Protein AF-A0A6V7KRM8-F1 (afdb_monomer_lite)

Structure (mmCIF, N/CA/C/O backbone):
data_AF-A0A6V7KRM8-F1
#
_entry.id   AF-A0A6V7KRM8-F1
#
loop_
_atom_site.group_PDB
_atom_site.id
_atom_site.type_symbol
_atom_site.label_atom_id
_atom_site.label_alt_id
_atom_site.label_comp_id
_atom_site.label_asym_id
_atom_site.label_entity_id
_atom_site.label_seq_id
_atom_site.pdbx_PDB_ins_code
_atom_site.Cartn_x
_atom_site.Cartn_y
_atom_site.Cartn_z
_atom_site.occupancy
_atom_site.B_iso_or_equiv
_atom_site.auth_seq_id
_atom_site.auth_comp_id
_atom_site.auth_asym_id
_atom_site.auth_atom_id
_atom_site.pdbx_PDB_model_num
ATOM 1 N N . PHE A 1 1 ? -0.057 -7.445 12.723 1.00 90.62 1 PHE A N 1
ATOM 2 C CA . PHE A 1 1 ? -1.457 -7.815 12.459 1.00 90.62 1 PHE A CA 1
ATOM 3 C C . PHE A 1 1 ? -2.221 -8.097 13.751 1.00 90.62 1 PHE A C 1
ATOM 5 O O . PHE A 1 1 ? -2.936 -7.210 14.176 1.00 90.62 1 PHE A O 1
ATOM 12 N N . GLU A 1 2 ? -1.990 -9.219 14.449 1.00 91.69 2 GLU A N 1
ATOM 13 C CA . GLU A 1 2 ? -2.798 -9.631 15.627 1.00 91.69 2 GLU A CA 1
ATOM 14 C C . GLU A 1 2 ? -2.937 -8.569 16.732 1.00 91.69 2 GLU A C 1
ATOM 16 O O . GLU A 1 2 ? -3.996 -8.413 17.325 1.00 91.69 2 GLU A O 1
ATOM 21 N N . ARG A 1 3 ? -1.893 -7.763 16.967 1.00 92.50 3 ARG A N 1
ATOM 22 C CA . ARG A 1 3 ? -1.922 -6.663 17.952 1.00 92.50 3 ARG A CA 1
ATOM 23 C C . ARG A 1 3 ? -2.936 -5.551 17.637 1.00 92.50 3 ARG A C 1
ATOM 25 O O . ARG A 1 3 ? -3.140 -4.684 18.476 1.00 92.50 3 ARG A O 1
ATOM 32 N N . ARG A 1 4 ? -3.524 -5.542 16.437 1.00 94.31 4 ARG A N 1
ATOM 33 C CA . ARG A 1 4 ? -4.578 -4.604 16.024 1.00 94.31 4 ARG A CA 1
ATOM 34 C C . ARG A 1 4 ? -5.987 -5.107 16.331 1.00 94.31 4 ARG A C 1
ATOM 36 O O . ARG A 1 4 ? -6.929 -4.394 16.035 1.00 94.31 4 ARG A O 1
ATOM 43 N N . ASN A 1 5 ? -6.118 -6.280 16.957 1.00 93.12 5 ASN A N 1
ATOM 44 C CA . ASN A 1 5 ? -7.395 -6.908 17.304 1.00 93.12 5 ASN A CA 1
ATOM 45 C C . ASN A 1 5 ? -8.326 -7.025 16.082 1.00 93.12 5 ASN A C 1
ATOM 47 O O . ASN A 1 5 ? -9.319 -6.300 16.013 1.00 93.12 5 ASN A O 1
ATOM 51 N N . PRO A 1 6 ? -7.994 -7.899 15.109 1.00 95.94 6 PRO A N 1
ATOM 52 C CA . PRO A 1 6 ? -8.854 -8.134 13.954 1.00 95.94 6 PRO A CA 1
ATOM 53 C C . PRO A 1 6 ? -10.294 -8.456 14.376 1.00 95.94 6 PRO A C 1
ATOM 55 O O . PRO A 1 6 ? -10.518 -9.051 15.434 1.00 95.94 6 PRO A O 1
ATOM 58 N N . ASP A 1 7 ? -11.258 -8.062 13.551 1.00 95.50 7 ASP A N 1
ATOM 59 C CA . ASP A 1 7 ? -12.678 -8.297 13.804 1.00 95.50 7 ASP A CA 1
ATOM 60 C C . ASP A 1 7 ? -13.056 -9.791 13.718 1.00 95.50 7 ASP A C 1
ATOM 62 O O . ASP A 1 7 ? -12.222 -10.670 13.489 1.00 95.50 7 ASP A O 1
ATOM 66 N N . ALA A 1 8 ? -14.347 -10.098 13.877 1.00 94.88 8 ALA A N 1
ATOM 67 C CA . ALA A 1 8 ? -14.853 -11.471 13.796 1.00 94.88 8 ALA A CA 1
ATOM 68 C C . ALA A 1 8 ? -14.591 -12.153 12.436 1.00 94.88 8 ALA A C 1
ATOM 70 O O . ALA A 1 8 ? -14.596 -13.381 12.365 1.00 94.88 8 ALA A O 1
ATOM 71 N N . ASN A 1 9 ? -14.344 -11.376 11.376 1.00 94.62 9 ASN A N 1
ATOM 72 C CA . ASN A 1 9 ? -14.008 -11.866 10.040 1.00 94.62 9 ASN A CA 1
ATOM 73 C C . ASN A 1 9 ? -12.487 -11.958 9.813 1.00 94.62 9 ASN A C 1
ATOM 75 O O . ASN A 1 9 ? -12.050 -12.327 8.724 1.00 94.62 9 ASN A O 1
ATOM 79 N N . GLY A 1 10 ? -11.672 -11.636 10.823 1.00 96.62 10 GLY A N 1
ATOM 80 C CA . GLY A 1 10 ? -10.214 -11.652 10.735 1.00 96.62 10 GLY A CA 1
ATOM 81 C C . GLY A 1 10 ? -9.624 -10.443 10.009 1.00 96.62 10 GLY A C 1
ATOM 82 O O . GLY A 1 10 ? -8.481 -10.516 9.546 1.00 96.62 10 GLY A O 1
ATOM 83 N N . ASN A 1 11 ? -10.369 -9.340 9.913 1.00 98.00 11 ASN A N 1
ATOM 84 C CA . ASN A 1 11 ? -9.942 -8.126 9.227 1.00 98.00 11 ASN A CA 1
ATOM 85 C C . ASN A 1 11 ? -9.480 -7.051 10.212 1.00 98.00 11 ASN A C 1
ATOM 87 O O . ASN A 1 11 ? -10.109 -6.823 11.244 1.00 98.00 11 ASN A O 1
ATOM 91 N N . ILE A 1 12 ? -8.406 -6.341 9.869 1.00 98.19 12 ILE A N 1
ATOM 92 C CA . ILE A 1 12 ? -8.072 -5.055 10.502 1.00 98.19 12 ILE A CA 1
ATOM 93 C C . ILE A 1 12 ? -8.676 -3.915 9.683 1.00 98.19 12 ILE A C 1
ATOM 95 O O . ILE A 1 12 ? -8.956 -4.089 8.497 1.00 98.19 12 ILE A O 1
ATOM 99 N N . THR A 1 13 ? -8.846 -2.735 10.275 1.00 98.12 13 THR A N 1
ATOM 100 C CA . THR A 1 13 ? -9.330 -1.575 9.514 1.00 98.12 13 THR A CA 1
ATOM 101 C C . THR A 1 13 ? -8.273 -1.071 8.524 1.00 98.12 13 THR A C 1
ATOM 103 O O . THR A 1 13 ? -7.071 -1.298 8.687 1.00 98.12 13 THR A O 1
ATOM 106 N N . GLU A 1 14 ? -8.695 -0.319 7.509 1.00 98.12 14 GLU A N 1
ATOM 107 C CA . GLU A 1 14 ? -7.793 0.374 6.582 1.00 98.12 14 GLU A CA 1
ATOM 108 C C . GLU A 1 14 ? -6.894 1.377 7.325 1.00 98.12 14 GLU A C 1
ATOM 110 O O . GLU A 1 14 ? -5.731 1.575 6.966 1.00 98.12 14 GLU A O 1
ATOM 115 N N . VAL A 1 15 ? -7.409 1.975 8.406 1.00 97.69 15 VAL A N 1
ATOM 116 C CA . VAL A 1 15 ? -6.643 2.864 9.291 1.00 97.69 15 VAL A CA 1
ATOM 117 C C . VAL A 1 15 ? -5.557 2.080 10.029 1.00 97.69 15 VAL A C 1
ATOM 119 O O . VAL A 1 15 ? -4.401 2.493 9.995 1.00 97.69 15 VAL A O 1
ATOM 122 N N . ASP A 1 16 ? -5.876 0.924 10.618 1.00 97.88 16 ASP A N 1
ATOM 123 C CA . ASP A 1 16 ? -4.885 0.063 11.282 1.00 97.88 16 ASP A CA 1
ATOM 124 C C . ASP A 1 16 ? -3.800 -0.410 10.313 1.00 97.88 16 ASP A C 1
ATOM 126 O O . ASP A 1 16 ? -2.611 -0.405 10.648 1.00 97.88 16 ASP A O 1
ATOM 130 N N . PHE A 1 17 ? -4.199 -0.802 9.100 1.00 97.50 17 PHE A N 1
ATOM 131 C CA . PHE A 1 17 ? -3.271 -1.163 8.034 1.00 97.50 17 PHE A CA 1
ATOM 132 C C . PHE A 1 17 ? -2.334 0.002 7.693 1.00 97.50 17 PHE A C 1
ATOM 134 O O . PHE A 1 17 ? -1.114 -0.175 7.647 1.00 97.50 17 PHE A O 1
ATOM 141 N N . THR A 1 18 ? -2.886 1.208 7.549 1.00 96.81 18 THR A N 1
ATOM 142 C CA . THR A 1 18 ? -2.116 2.431 7.289 1.00 96.81 18 THR A CA 1
ATOM 143 C C . THR A 1 18 ? -1.141 2.735 8.423 1.00 96.81 18 THR A C 1
ATOM 145 O O . THR A 1 18 ? 0.023 3.034 8.172 1.00 96.81 18 THR A O 1
ATOM 148 N N . GLU A 1 19 ? -1.559 2.631 9.683 1.00 96.06 19 GLU A N 1
ATOM 149 C CA . GLU A 1 19 ? -0.656 2.854 10.814 1.00 96.06 19 GLU A CA 1
ATOM 150 C C . GLU A 1 19 ? 0.497 1.846 10.844 1.00 96.06 19 GLU A C 1
ATOM 152 O O . GLU A 1 19 ? 1.636 2.227 11.117 1.00 96.06 19 GLU A O 1
ATOM 157 N N . LEU A 1 20 ? 0.220 0.568 10.557 1.00 95.06 20 LEU A N 1
ATOM 158 C CA . LEU A 1 20 ? 1.254 -0.466 10.465 1.00 95.06 20 LEU A CA 1
ATOM 159 C C . LEU A 1 20 ? 2.265 -0.155 9.356 1.00 95.06 20 LEU A C 1
ATOM 161 O O . LEU A 1 20 ? 3.464 -0.326 9.571 1.00 95.06 20 LEU A O 1
ATOM 165 N N . LEU A 1 21 ? 1.793 0.328 8.206 1.00 93.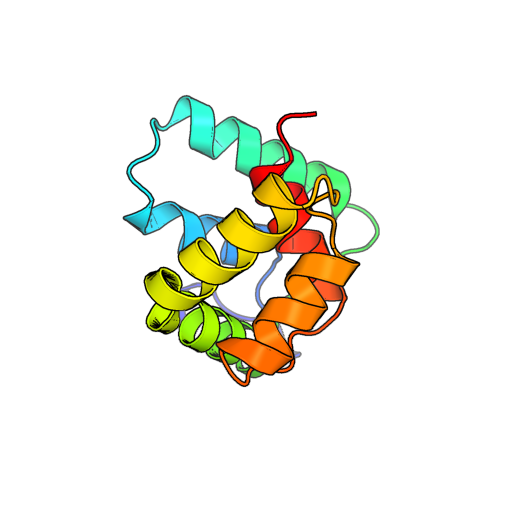31 21 LEU A N 1
ATOM 166 C CA . LEU A 1 21 ? 2.638 0.743 7.089 1.00 93.31 21 LEU A CA 1
ATOM 167 C C . LEU A 1 21 ? 3.521 1.947 7.461 1.00 93.31 21 LEU A C 1
ATOM 169 O O . LEU A 1 21 ? 4.731 1.952 7.237 1.00 93.31 21 LEU A O 1
ATOM 173 N N . LEU A 1 22 ? 2.921 2.977 8.059 1.00 93.38 22 LEU A N 1
ATOM 174 C CA . LEU A 1 22 ? 3.599 4.239 8.356 1.00 93.38 22 LEU A CA 1
ATOM 175 C C . LEU A 1 22 ? 4.496 4.174 9.600 1.00 93.38 22 LEU A C 1
ATOM 177 O O . LEU A 1 22 ? 5.288 5.097 9.823 1.00 93.38 22 LEU A O 1
ATOM 181 N N . ALA A 1 23 ? 4.404 3.114 10.410 1.00 90.88 23 ALA A N 1
ATOM 182 C CA . ALA A 1 23 ? 5.194 2.943 11.630 1.00 90.88 23 ALA A CA 1
ATOM 183 C C . ALA A 1 23 ? 6.705 3.082 11.373 1.00 90.88 23 ALA A C 1
ATOM 185 O O . ALA A 1 23 ? 7.396 3.735 12.155 1.00 90.88 23 ALA A O 1
ATOM 186 N N . TYR A 1 24 ? 7.185 2.566 10.238 1.00 84.62 24 TYR A N 1
ATOM 187 C CA . TYR A 1 24 ? 8.607 2.540 9.875 1.00 84.62 24 TYR A CA 1
ATOM 188 C C . TYR 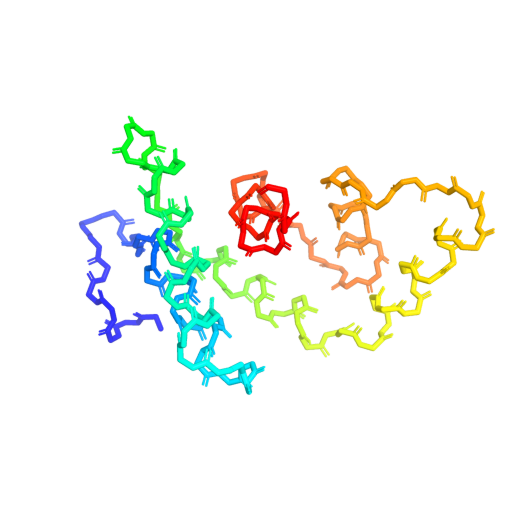A 1 24 ? 8.977 3.483 8.722 1.00 84.62 24 TYR A C 1
ATOM 190 O O . TYR A 1 24 ? 10.145 3.589 8.369 1.00 84.62 24 TYR A O 1
ATOM 198 N N . ALA A 1 25 ? 8.013 4.226 8.172 1.00 87.62 25 ALA A N 1
ATOM 199 C CA . ALA A 1 25 ? 8.221 5.081 7.000 1.00 87.62 25 ALA A CA 1
ATOM 200 C C . ALA A 1 25 ? 8.988 6.393 7.283 1.00 87.62 25 ALA A C 1
ATOM 202 O O . ALA A 1 25 ? 9.129 7.227 6.397 1.00 87.62 25 ALA A O 1
ATOM 203 N N . GLY A 1 26 ? 9.425 6.639 8.525 1.00 90.44 26 GLY A N 1
ATOM 204 C CA . GLY A 1 26 ? 10.221 7.825 8.882 1.00 90.44 26 GLY A CA 1
ATOM 205 C C . GLY A 1 26 ? 9.515 9.184 8.737 1.00 90.44 26 GLY A C 1
ATOM 206 O O . GLY A 1 26 ? 10.148 10.219 8.927 1.00 90.44 26 GLY A O 1
ATOM 207 N N . TYR A 1 27 ? 8.215 9.220 8.417 1.00 93.44 27 TYR A N 1
ATOM 208 C CA . TYR A 1 27 ? 7.496 10.483 8.233 1.00 93.44 27 TYR A CA 1
ATOM 209 C C . TYR A 1 27 ? 7.326 11.283 9.537 1.00 93.44 27 TYR A C 1
ATOM 211 O O . TYR A 1 27 ? 7.087 10.687 10.594 1.00 93.44 27 TYR A O 1
ATOM 219 N N . PRO A 1 28 ? 7.317 12.629 9.457 1.00 95.81 28 PRO A N 1
ATOM 220 C CA . PRO A 1 28 ? 6.886 13.480 10.560 1.00 95.81 28 PRO A CA 1
ATOM 221 C C . PRO A 1 28 ? 5.454 13.157 10.996 1.00 95.81 28 PRO A C 1
ATOM 223 O O . PRO A 1 28 ? 4.591 12.884 10.156 1.00 95.81 28 PRO A O 1
ATOM 226 N N . GLU A 1 29 ? 5.177 13.268 12.295 1.00 94.25 29 GLU A N 1
ATOM 227 C CA . GLU A 1 29 ? 3.870 12.956 12.894 1.00 94.25 29 GLU A CA 1
ATOM 228 C C . GLU A 1 29 ? 2.715 13.680 12.190 1.00 94.25 29 GLU A C 1
ATOM 230 O O . GLU A 1 29 ? 1.760 13.049 11.746 1.00 94.25 29 GLU A O 1
ATOM 235 N N . LYS A 1 30 ? 2.868 14.982 11.924 1.00 95.69 30 LYS A N 1
ATOM 236 C CA . LYS A 1 30 ? 1.868 15.782 11.202 1.00 95.69 30 LYS A CA 1
ATOM 237 C C . LYS A 1 30 ? 1.558 15.252 9.791 1.00 95.69 30 LYS A C 1
ATOM 239 O O . LYS A 1 30 ? 0.416 15.347 9.340 1.00 95.69 30 LYS A O 1
ATOM 244 N N . LYS A 1 31 ? 2.551 14.696 9.077 1.00 94.81 31 LYS A N 1
ATOM 245 C CA . LYS A 1 31 ? 2.331 14.081 7.752 1.00 94.81 31 LYS A CA 1
ATOM 246 C C . LYS A 1 31 ? 1.579 12.756 7.906 1.00 94.81 31 LYS A C 1
ATOM 248 O O . LYS A 1 31 ? 0.599 12.550 7.192 1.00 94.81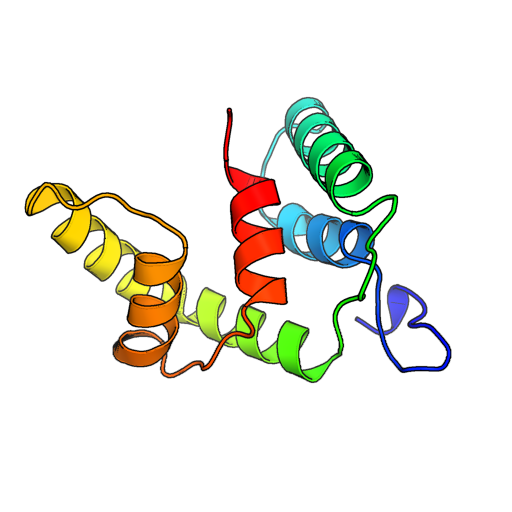 31 LYS A O 1
ATOM 253 N N . LYS A 1 32 ? 1.957 11.926 8.887 1.00 95.50 32 LYS A N 1
ATOM 254 C CA . LYS A 1 32 ? 1.246 10.675 9.213 1.00 95.50 32 LYS A CA 1
ATOM 255 C C . LYS A 1 32 ? -0.221 10.932 9.560 1.00 95.50 32 LYS A C 1
ATOM 257 O O . LYS A 1 32 ? -1.099 10.295 8.987 1.00 95.50 32 LYS A O 1
ATOM 262 N N . GLU A 1 33 ? -0.504 11.914 10.413 1.00 95.56 33 GLU A N 1
ATOM 263 C CA . GLU A 1 33 ? -1.876 12.291 10.772 1.00 95.56 33 GLU A CA 1
ATOM 264 C C . GLU A 1 33 ? -2.713 12.707 9.557 1.00 95.56 33 GLU A C 1
ATOM 266 O O . GLU A 1 33 ? -3.885 12.338 9.460 1.00 95.56 33 GLU A O 1
ATOM 271 N N . LYS A 1 34 ? -2.134 13.472 8.619 1.00 95.56 34 LYS A N 1
ATOM 272 C CA . LYS A 1 34 ? -2.831 13.874 7.386 1.00 95.56 34 LYS A CA 1
ATOM 273 C C . LYS A 1 34 ? -3.199 12.649 6.543 1.00 95.56 34 LYS A C 1
ATOM 275 O O . LYS A 1 34 ? -4.338 12.554 6.090 1.00 95.56 34 LYS A O 1
ATOM 280 N N . MET A 1 35 ? -2.267 11.710 6.375 1.00 96.50 35 MET A N 1
ATOM 281 C CA . MET A 1 35 ? -2.490 10.472 5.617 1.00 96.50 35 MET A CA 1
ATOM 282 C C . MET A 1 35 ? -3.573 9.605 6.279 1.00 96.50 35 MET A C 1
ATOM 284 O O . MET A 1 35 ? -4.519 9.191 5.612 1.00 96.50 35 MET A O 1
ATOM 288 N N . LEU A 1 36 ? -3.515 9.425 7.603 1.00 96.75 36 LEU A N 1
ATOM 289 C CA . LEU A 1 36 ? -4.527 8.681 8.364 1.00 96.75 36 LEU A CA 1
ATOM 290 C C . LEU A 1 36 ? -5.918 9.319 8.271 1.00 96.75 36 LEU A C 1
ATOM 292 O O . LEU A 1 36 ? -6.908 8.614 8.077 1.00 96.75 36 LEU A O 1
ATOM 296 N N . LYS A 1 37 ? -6.017 10.653 8.365 1.00 96.25 37 LYS A N 1
ATOM 297 C CA . LYS A 1 37 ? -7.292 11.375 8.203 1.00 96.25 37 LYS A CA 1
ATOM 298 C C . LYS A 1 37 ? -7.896 11.162 6.817 1.00 96.25 37 LYS A C 1
ATOM 300 O O . LYS A 1 37 ? -9.113 11.024 6.718 1.00 96.25 37 LYS A O 1
ATOM 305 N N . ARG A 1 38 ? -7.067 11.121 5.770 1.00 96.00 38 ARG A N 1
ATOM 306 C CA . ARG A 1 38 ? -7.522 10.864 4.398 1.00 96.00 38 ARG A CA 1
ATOM 307 C C . ARG A 1 38 ? -8.086 9.454 4.252 1.00 96.00 38 ARG A C 1
ATOM 309 O O . ARG A 1 38 ? -9.227 9.324 3.827 1.00 96.00 38 ARG A O 1
ATOM 316 N N . VAL A 1 39 ? -7.353 8.435 4.697 1.00 97.19 39 VAL A N 1
ATOM 317 C CA . VAL A 1 39 ? -7.831 7.040 4.682 1.00 97.19 39 VAL A CA 1
ATOM 318 C C . VAL A 1 39 ? -9.122 6.901 5.488 1.00 97.19 39 VAL A C 1
ATOM 320 O O . VAL A 1 39 ? -10.111 6.369 4.995 1.00 97.19 39 VAL A O 1
ATOM 323 N N . LYS A 1 40 ? -9.165 7.458 6.703 1.00 96.69 40 LYS A N 1
ATOM 324 C CA . LYS A 1 40 ? -10.368 7.412 7.543 1.00 96.69 40 LYS A CA 1
ATOM 325 C C . LYS A 1 40 ? -11.580 8.063 6.873 1.00 96.69 40 LYS A C 1
ATOM 327 O O . LYS A 1 40 ? -12.695 7.600 7.079 1.00 96.69 40 LYS A O 1
ATOM 332 N N . LYS A 1 41 ? -11.379 9.153 6.124 1.00 96.12 41 LYS A N 1
ATOM 333 C CA . LYS A 1 41 ? -12.451 9.837 5.391 1.00 96.12 41 LYS A CA 1
ATOM 334 C C . LYS A 1 41 ? -12.939 8.997 4.211 1.00 96.12 41 LYS A C 1
ATOM 336 O O . LYS A 1 41 ? -14.146 8.848 4.069 1.00 96.12 41 LYS A O 1
ATOM 341 N N . GLU A 1 42 ? -12.021 8.465 3.409 1.00 96.19 42 GLU A N 1
ATOM 342 C CA . GLU A 1 42 ? -12.334 7.693 2.200 1.00 96.19 42 GLU A CA 1
ATOM 343 C C . GLU A 1 42 ? -13.119 6.414 2.519 1.00 96.19 42 GLU A C 1
ATOM 345 O O . GLU A 1 42 ? -14.137 6.125 1.898 1.00 96.19 42 GLU A O 1
ATOM 350 N N . PHE A 1 43 ? -12.699 5.678 3.550 1.00 96.56 43 PHE A N 1
ATOM 351 C CA . PHE A 1 43 ? -13.278 4.372 3.882 1.00 96.56 43 PHE A CA 1
ATOM 352 C C . PHE A 1 43 ? -14.333 4.425 4.994 1.00 96.56 43 PHE A C 1
ATOM 354 O O . PHE A 1 43 ? -14.732 3.386 5.509 1.00 96.56 43 PHE A O 1
ATOM 361 N N . LYS A 1 44 ? -14.822 5.616 5.370 1.00 94.75 44 LYS A N 1
ATOM 362 C CA . LYS A 1 44 ? -15.799 5.770 6.462 1.00 94.75 44 LYS A CA 1
ATOM 363 C C . LYS A 1 44 ? -17.101 5.003 6.206 1.00 94.75 44 LYS A C 1
ATOM 365 O O . LYS A 1 44 ? -17.603 4.352 7.116 1.00 94.75 44 LYS A O 1
ATOM 370 N N . ASP A 1 45 ? -17.632 5.108 4.990 1.00 93.75 45 ASP A N 1
ATOM 371 C CA . ASP A 1 45 ? -18.956 4.578 4.638 1.00 93.75 45 ASP A CA 1
ATOM 372 C C . ASP A 1 45 ? -18.877 3.244 3.868 1.00 93.75 45 ASP A C 1
ATOM 374 O O . ASP A 1 45 ? -19.891 2.581 3.682 1.00 93.75 45 ASP A O 1
ATOM 378 N N . ASN A 1 46 ? -17.674 2.832 3.448 1.00 91.56 46 ASN A N 1
ATOM 379 C CA . ASN A 1 46 ? -17.422 1.640 2.627 1.00 91.56 46 ASN A CA 1
ATOM 380 C C . ASN A 1 46 ? -16.220 0.821 3.139 1.00 91.56 46 ASN A C 1
ATOM 382 O O . ASN A 1 46 ? -15.428 0.307 2.346 1.00 91.56 46 ASN A O 1
ATOM 386 N N . ALA A 1 47 ? -16.055 0.727 4.460 1.00 94.12 47 ALA A N 1
ATOM 387 C CA . ALA A 1 47 ? -15.009 -0.091 5.068 1.00 94.12 47 ALA A CA 1
ATOM 388 C C . ALA A 1 47 ? -15.188 -1.567 4.681 1.00 94.12 47 ALA A C 1
ATOM 390 O O . ALA A 1 47 ? -16.263 -2.141 4.873 1.00 94.12 47 ALA A O 1
ATOM 391 N N . LYS A 1 48 ? -14.131 -2.187 4.151 1.00 96.31 48 LYS A N 1
ATOM 392 C CA . LYS A 1 48 ? -14.092 -3.634 3.859 1.00 96.31 48 LYS A CA 1
ATOM 393 C C . LYS A 1 48 ? -13.131 -4.367 4.790 1.00 96.31 48 LYS A C 1
ATOM 395 O O . LYS A 1 48 ? -13.273 -5.569 4.998 1.00 96.31 48 LYS A O 1
ATOM 400 N N . GLY A 1 49 ? -12.179 -3.632 5.359 1.00 97.12 49 GLY A N 1
ATOM 401 C CA . GLY A 1 49 ? -11.081 -4.166 6.138 1.00 97.12 49 GLY A CA 1
ATOM 402 C C . GLY A 1 49 ? -10.016 -4.834 5.270 1.00 97.12 49 GLY A C 1
ATOM 403 O O . GLY A 1 49 ? -10.168 -5.026 4.063 1.00 97.12 49 GLY A O 1
ATOM 404 N N . ILE A 1 50 ? -8.903 -5.169 5.910 1.00 98.31 50 ILE A N 1
ATOM 405 C CA . ILE A 1 50 ? -7.762 -5.854 5.310 1.00 98.31 50 ILE A CA 1
ATOM 406 C C . ILE A 1 50 ? -7.569 -7.168 6.055 1.00 98.31 50 ILE A C 1
ATOM 408 O O . ILE A 1 50 ? -7.287 -7.172 7.258 1.00 98.31 50 ILE A O 1
ATOM 412 N N . ASN A 1 51 ? -7.717 -8.284 5.347 1.00 97.75 51 ASN A N 1
ATOM 413 C CA . ASN A 1 51 ? -7.466 -9.600 5.920 1.00 97.75 51 ASN A CA 1
ATOM 414 C C . ASN A 1 51 ? -5.953 -9.865 6.041 1.00 97.75 51 ASN A C 1
ATOM 416 O O . ASN A 1 51 ? -5.101 -9.153 5.497 1.00 97.75 51 ASN A O 1
ATOM 420 N N . LYS A 1 52 ? -5.606 -10.926 6.768 1.00 97.12 52 LYS A N 1
ATOM 421 C CA . LYS A 1 52 ? -4.209 -11.297 7.017 1.00 97.12 52 LYS A CA 1
ATOM 422 C C . LYS A 1 52 ? -3.444 -11.682 5.749 1.00 97.12 52 LYS A C 1
ATOM 424 O O . LYS A 1 52 ? -2.251 -11.404 5.666 1.00 97.12 52 LYS A O 1
ATOM 429 N N . GLU A 1 53 ? -4.097 -12.327 4.788 1.00 97.56 53 GLU A N 1
ATOM 430 C CA . GLU A 1 53 ? -3.462 -12.736 3.533 1.00 97.56 53 GLU A CA 1
ATOM 431 C C . GLU A 1 53 ? -3.058 -11.513 2.703 1.00 97.56 53 GLU A C 1
ATOM 433 O O . GLU A 1 53 ? -1.901 -11.403 2.304 1.00 97.56 53 GLU A O 1
ATOM 438 N N . ASP A 1 54 ? -3.969 -10.559 2.528 1.00 98.00 54 ASP A N 1
ATOM 439 C CA . ASP A 1 54 ? -3.734 -9.291 1.837 1.00 98.00 54 ASP A CA 1
ATOM 440 C C . ASP A 1 54 ? -2.631 -8.474 2.521 1.00 98.00 54 ASP A C 1
ATOM 442 O O . ASP A 1 54 ? -1.724 -7.960 1.860 1.00 98.00 54 ASP A O 1
ATOM 446 N N . TYR A 1 55 ? -2.638 -8.431 3.857 1.00 96.81 55 TYR A N 1
ATOM 447 C CA . TYR A 1 55 ? -1.557 -7.830 4.637 1.00 96.81 55 TYR A CA 1
ATOM 448 C C . TYR A 1 55 ? -0.194 -8.475 4.335 1.00 96.81 55 TYR A C 1
ATOM 450 O O . TYR A 1 55 ? 0.786 -7.770 4.088 1.00 96.81 55 TYR A O 1
ATOM 458 N N . LEU A 1 56 ? -0.112 -9.810 4.339 1.00 96.81 56 LEU A N 1
ATOM 459 C CA . LEU A 1 56 ? 1.138 -10.535 4.091 1.00 96.81 56 LEU A CA 1
ATOM 460 C C . LEU A 1 56 ? 1.614 -10.392 2.644 1.00 96.81 56 LEU A C 1
ATOM 462 O O . LEU A 1 56 ? 2.807 -10.187 2.419 1.00 96.81 56 LEU A O 1
ATOM 466 N N . LYS A 1 57 ? 0.697 -10.446 1.674 1.00 97.81 57 LYS A N 1
ATOM 467 C CA . LYS A 1 57 ? 0.987 -10.189 0.259 1.00 97.81 57 LYS A CA 1
ATOM 468 C C . LYS A 1 57 ? 1.585 -8.802 0.068 1.00 97.81 57 LYS A C 1
ATOM 470 O O . LYS A 1 57 ? 2.620 -8.668 -0.581 1.00 97.81 57 LYS A O 1
ATOM 475 N N . PHE A 1 58 ? 1.005 -7.780 0.693 1.00 97.00 58 PHE A N 1
ATOM 476 C CA . PHE A 1 58 ? 1.548 -6.429 0.599 1.00 97.00 58 PHE A CA 1
ATOM 477 C C . PHE A 1 58 ? 2.929 -6.293 1.260 1.00 97.00 58 PHE A C 1
ATOM 479 O O . PHE A 1 58 ? 3.816 -5.634 0.723 1.00 97.00 58 PHE A O 1
ATOM 486 N N . PHE A 1 59 ? 3.172 -6.969 2.385 1.00 94.88 59 PHE A N 1
ATOM 487 C CA . PHE A 1 59 ? 4.517 -7.021 2.971 1.00 94.88 59 PHE A CA 1
ATOM 488 C C . PHE A 1 59 ? 5.524 -7.755 2.071 1.00 94.88 59 PHE A C 1
ATOM 490 O O . PHE A 1 59 ? 6.669 -7.321 1.969 1.00 94.88 59 PHE A O 1
ATOM 497 N N . HIS A 1 60 ? 5.114 -8.817 1.371 1.00 96.50 60 HIS A N 1
ATOM 498 C CA . HIS A 1 60 ? 5.961 -9.458 0.360 1.00 96.50 60 HIS A CA 1
ATOM 499 C C . HIS A 1 60 ? 6.277 -8.507 -0.800 1.00 96.50 60 HIS A C 1
ATOM 501 O O . HIS A 1 60 ? 7.416 -8.454 -1.253 1.00 96.50 60 HIS A O 1
ATOM 507 N N . PHE A 1 61 ? 5.307 -7.703 -1.236 1.00 97.00 61 PHE A N 1
ATOM 508 C CA . PHE A 1 61 ? 5.535 -6.654 -2.229 1.00 97.00 61 PHE A CA 1
ATOM 509 C C . PHE A 1 61 ? 6.596 -5.643 -1.753 1.00 97.00 61 PHE A C 1
ATOM 511 O O . PHE A 1 61 ? 7.545 -5.370 -2.484 1.00 97.00 61 PHE A O 1
ATOM 518 N N . LEU A 1 62 ? 6.512 -5.166 -0.504 1.00 95.00 62 LEU A N 1
ATOM 519 C CA . LEU A 1 62 ? 7.515 -4.258 0.076 1.00 95.00 62 LEU A CA 1
ATOM 520 C C . LEU A 1 62 ? 8.912 -4.884 0.207 1.00 95.00 62 LEU A C 1
ATOM 522 O O . LEU A 1 62 ? 9.909 -4.176 0.100 1.00 95.00 62 LEU A O 1
ATOM 526 N N . ASN A 1 63 ? 9.019 -6.199 0.405 1.00 95.12 63 ASN A N 1
ATOM 527 C CA . ASN A 1 63 ? 10.325 -6.869 0.424 1.00 95.12 63 ASN A CA 1
ATOM 528 C C . ASN A 1 63 ? 11.046 -6.799 -0.935 1.00 95.12 63 ASN A C 1
ATOM 530 O O . ASN A 1 63 ? 12.266 -6.932 -0.976 1.00 95.12 63 ASN A O 1
ATOM 534 N N . ASN A 1 64 ? 10.309 -6.553 -2.021 1.00 95.88 64 ASN A N 1
ATOM 535 C CA . ASN A 1 64 ? 10.826 -6.402 -3.381 1.00 95.88 64 ASN A CA 1
ATOM 536 C C . ASN A 1 64 ? 10.851 -4.923 -3.828 1.00 95.88 64 ASN A C 1
ATOM 538 O O . ASN A 1 64 ? 10.842 -4.631 -5.024 1.00 95.88 64 ASN A O 1
ATOM 542 N N . ILE A 1 65 ? 10.860 -3.966 -2.885 1.00 94.38 65 ILE A N 1
ATOM 543 C CA . ILE A 1 65 ? 10.648 -2.544 -3.202 1.00 94.38 65 ILE A CA 1
ATOM 544 C C . ILE A 1 65 ? 11.703 -1.948 -4.145 1.00 94.38 65 ILE A C 1
ATOM 546 O O . ILE A 1 65 ? 11.361 -1.081 -4.936 1.00 94.38 65 ILE A O 1
ATOM 550 N N . ASN A 1 66 ? 12.952 -2.427 -4.120 1.00 96.31 66 ASN A N 1
ATOM 551 C CA . ASN A 1 66 ? 14.009 -1.921 -5.008 1.00 96.31 66 ASN A CA 1
ATOM 552 C C . ASN A 1 66 ? 13.731 -2.251 -6.486 1.00 96.31 66 ASN A C 1
ATOM 554 O O . ASN A 1 66 ? 13.917 -1.410 -7.368 1.00 96.31 66 ASN A O 1
ATOM 558 N N . ASP A 1 67 ? 13.254 -3.468 -6.756 1.00 96.94 67 ASP A N 1
ATOM 559 C CA . ASP A 1 67 ? 12.923 -3.901 -8.115 1.00 96.94 67 ASP A CA 1
ATOM 560 C C . ASP A 1 67 ? 11.639 -3.214 -8.594 1.00 96.94 67 ASP A C 1
ATOM 562 O O . ASP A 1 67 ? 11.546 -2.766 -9.738 1.00 96.94 67 ASP A O 1
ATOM 566 N N . VAL A 1 68 ? 10.666 -3.059 -7.691 1.00 96.06 68 VAL A N 1
ATOM 567 C CA . VAL A 1 68 ? 9.436 -2.297 -7.938 1.00 96.06 68 VAL A CA 1
ATOM 568 C C . VAL A 1 68 ? 9.744 -0.834 -8.271 1.00 96.06 68 VAL A C 1
ATOM 570 O O . VAL A 1 68 ? 9.197 -0.314 -9.241 1.00 96.06 68 VAL A O 1
ATOM 573 N N . ASP A 1 69 ? 10.620 -0.175 -7.513 1.00 95.31 69 ASP A N 1
ATOM 574 C CA . ASP A 1 69 ? 11.022 1.221 -7.737 1.00 95.31 69 ASP A CA 1
ATOM 575 C C . ASP A 1 69 ? 11.723 1.393 -9.091 1.00 95.31 69 ASP A C 1
ATOM 577 O O . ASP A 1 69 ? 11.402 2.295 -9.872 1.00 95.31 69 ASP A O 1
ATOM 581 N N . THR A 1 70 ? 12.597 0.446 -9.436 1.00 96.62 70 THR A N 1
ATOM 582 C CA . THR A 1 70 ? 13.241 0.391 -10.754 1.00 96.62 70 THR A CA 1
ATOM 583 C C . THR A 1 70 ? 12.203 0.253 -11.874 1.00 96.62 70 THR A C 1
ATOM 585 O O . THR A 1 70 ? 12.257 0.978 -12.870 1.00 96.62 70 THR A O 1
ATOM 588 N N . ALA A 1 71 ? 11.215 -0.632 -11.716 1.00 96.19 71 ALA A N 1
ATOM 589 C CA . ALA A 1 71 ? 10.152 -0.815 -12.700 1.00 96.19 71 ALA A CA 1
ATOM 590 C C . ALA A 1 71 ? 9.277 0.438 -12.857 1.00 96.19 71 ALA A C 1
ATOM 592 O O . ALA A 1 71 ? 9.037 0.881 -13.980 1.00 96.19 71 ALA A O 1
ATOM 593 N N . LEU A 1 72 ? 8.836 1.047 -11.753 1.00 93.94 72 LEU A N 1
ATOM 594 C CA . LEU A 1 72 ? 8.032 2.274 -11.779 1.00 93.94 72 LEU A CA 1
ATOM 595 C C . LEU A 1 72 ? 8.802 3.453 -12.388 1.00 93.94 72 LEU A C 1
ATOM 597 O O . LEU A 1 72 ? 8.217 4.252 -13.122 1.00 93.94 72 LEU A O 1
ATOM 601 N N . THR A 1 73 ? 10.118 3.515 -12.176 1.00 94.44 73 THR A N 1
ATOM 602 C CA . THR A 1 73 ? 10.996 4.488 -12.837 1.00 94.44 73 THR A CA 1
ATOM 603 C C . THR A 1 73 ? 10.974 4.322 -14.359 1.00 94.44 73 THR A C 1
ATOM 605 O O . THR A 1 73 ? 10.865 5.317 -15.076 1.00 94.44 73 THR A O 1
ATOM 608 N N . PHE A 1 74 ? 10.992 3.090 -14.885 1.00 94.12 74 PHE A N 1
ATOM 609 C CA . PHE A 1 74 ? 10.856 2.863 -16.331 1.00 94.12 74 PHE A CA 1
ATOM 610 C C . PHE A 1 74 ? 9.494 3.297 -16.880 1.00 94.12 74 PHE A C 1
ATOM 612 O O . PHE A 1 74 ? 9.450 3.911 -17.947 1.00 94.12 74 PHE A O 1
ATOM 619 N N . TYR A 1 75 ? 8.399 3.039 -16.155 1.00 92.38 75 TYR A N 1
ATOM 620 C CA . TYR A 1 75 ? 7.072 3.551 -16.529 1.00 92.38 75 TYR A CA 1
ATOM 621 C C . TYR A 1 75 ? 7.075 5.082 -16.614 1.00 92.38 75 TYR A C 1
ATOM 623 O O . TYR A 1 75 ? 6.608 5.648 -17.603 1.00 92.38 75 TYR A O 1
ATOM 631 N N . HIS A 1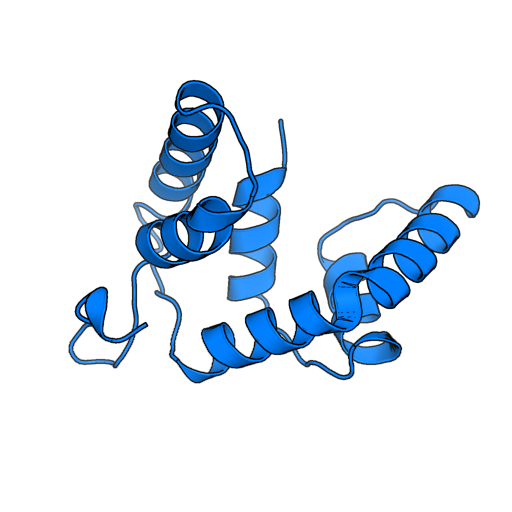 76 ? 7.664 5.749 -15.620 1.00 89.56 76 HIS A N 1
ATOM 632 C CA . HIS A 1 76 ? 7.760 7.204 -15.597 1.00 89.56 76 HIS A CA 1
ATOM 633 C C . HIS A 1 76 ? 8.605 7.759 -16.756 1.00 89.56 76 HIS A C 1
ATOM 635 O O . HIS A 1 76 ? 8.175 8.692 -17.434 1.00 89.56 76 HIS A O 1
ATOM 641 N N . ILE A 1 77 ? 9.768 7.157 -17.041 1.00 93.81 77 ILE A N 1
ATOM 642 C CA . ILE A 1 77 ? 10.636 7.540 -18.172 1.00 93.81 77 ILE A CA 1
ATOM 643 C C . ILE A 1 77 ? 9.913 7.362 -19.515 1.00 93.81 77 ILE A C 1
ATOM 645 O O . ILE A 1 77 ? 10.090 8.174 -20.421 1.00 93.81 77 ILE A O 1
ATOM 649 N N . ALA A 1 78 ? 9.072 6.334 -19.644 1.00 93.38 78 ALA A N 1
ATOM 650 C CA . ALA A 1 78 ? 8.253 6.098 -20.832 1.00 93.38 78 ALA A CA 1
ATOM 651 C C . ALA A 1 78 ? 7.062 7.072 -20.969 1.00 93.38 78 ALA A C 1
ATOM 653 O O . ALA A 1 78 ? 6.305 6.977 -21.934 1.00 93.38 78 ALA A O 1
ATOM 654 N N . GLY A 1 79 ? 6.880 7.998 -20.021 1.00 90.31 79 GLY A N 1
ATOM 655 C CA . GLY A 1 79 ? 5.773 8.954 -20.007 1.00 90.31 79 GLY A CA 1
ATOM 656 C C . GLY A 1 79 ? 4.435 8.353 -19.570 1.00 90.31 79 GLY A C 1
ATOM 657 O O . GLY A 1 79 ? 3.396 8.980 -19.776 1.00 90.31 79 GLY A O 1
ATOM 658 N N . ALA A 1 80 ? 4.432 7.153 -18.982 1.00 89.00 80 ALA A N 1
ATOM 659 C CA . ALA A 1 80 ? 3.222 6.535 -18.456 1.00 89.00 80 ALA A CA 1
ATOM 660 C C . ALA A 1 80 ? 2.858 7.111 -17.078 1.00 89.00 80 ALA A C 1
ATOM 662 O O . ALA A 1 80 ? 3.724 7.420 -16.254 1.00 89.00 80 ALA A O 1
ATOM 663 N N . SER A 1 81 ? 1.557 7.232 -16.808 1.00 86.88 81 SER A N 1
ATOM 664 C CA . SER A 1 81 ? 1.051 7.579 -15.481 1.00 86.88 81 SER A CA 1
ATOM 665 C C . SER A 1 81 ? 1.229 6.412 -14.514 1.00 86.88 81 SER A C 1
ATOM 667 O O . SER A 1 81 ? 0.879 5.281 -14.840 1.00 86.88 81 SER A O 1
ATOM 669 N N . ILE A 1 82 ? 1.705 6.689 -13.298 1.00 87.81 82 ILE A N 1
ATOM 670 C CA . ILE A 1 82 ? 1.733 5.699 -12.216 1.00 87.81 82 ILE A CA 1
ATOM 671 C C . ILE A 1 82 ? 0.369 5.719 -11.525 1.00 87.81 82 ILE A C 1
ATOM 673 O O . ILE A 1 82 ? 0.153 6.440 -10.555 1.00 87.81 82 ILE A O 1
ATOM 677 N N . ASP A 1 83 ? -0.567 4.953 -12.075 1.00 92.38 83 ASP A N 1
ATOM 678 C CA . ASP A 1 83 ? -1.914 4.772 -11.539 1.00 92.38 83 ASP A CA 1
ATOM 679 C C . ASP A 1 83 ? -2.077 3.409 -10.837 1.00 92.38 83 ASP A C 1
ATOM 681 O O . ASP A 1 83 ? -1.149 2.599 -10.736 1.00 92.38 83 ASP A O 1
ATOM 685 N N . GLN A 1 84 ? -3.283 3.137 -10.333 1.00 94.50 84 GLN A N 1
ATOM 686 C CA . GLN A 1 84 ? -3.600 1.875 -9.657 1.00 94.50 84 GLN A CA 1
ATOM 687 C C . GLN A 1 84 ? -3.402 0.646 -10.561 1.00 94.50 84 GLN A C 1
ATOM 689 O O . GLN A 1 84 ? -2.939 -0.394 -10.088 1.00 94.50 84 GLN A O 1
ATOM 694 N N . ALA A 1 85 ? -3.714 0.756 -11.858 1.00 94.31 85 ALA A N 1
ATOM 695 C CA . ALA A 1 85 ? -3.548 -0.339 -12.812 1.00 94.31 85 ALA A CA 1
ATOM 696 C C . ALA A 1 85 ? -2.064 -0.664 -13.029 1.00 94.31 85 ALA A C 1
ATOM 698 O O . ALA A 1 85 ? -1.674 -1.835 -13.036 1.00 94.31 85 ALA A O 1
ATOM 699 N N . THR A 1 86 ? -1.233 0.371 -13.123 1.00 94.31 86 THR A N 1
ATOM 700 C CA . THR A 1 86 ? 0.222 0.258 -13.230 1.00 94.31 86 THR A CA 1
ATOM 701 C C . THR A 1 86 ? 0.811 -0.389 -11.981 1.00 94.31 86 THR A C 1
ATOM 703 O O . THR A 1 86 ? 1.567 -1.355 -12.091 1.00 94.31 86 THR A O 1
ATOM 706 N N . LEU A 1 87 ? 0.409 0.061 -10.786 1.00 94.12 87 LEU A N 1
ATOM 707 C CA . LEU A 1 87 ? 0.865 -0.533 -9.526 1.00 94.12 87 LEU A CA 1
ATOM 708 C C . LEU A 1 87 ? 0.476 -2.016 -9.422 1.00 94.12 87 LEU A C 1
ATOM 710 O O . LEU A 1 87 ? 1.308 -2.843 -9.048 1.00 94.12 87 LEU A O 1
ATOM 714 N N . LYS A 1 88 ? -0.759 -2.370 -9.804 1.00 96.31 88 LYS A N 1
ATOM 715 C CA . LYS A 1 88 ? -1.227 -3.765 -9.840 1.00 96.31 88 LYS A CA 1
ATOM 716 C C . LYS A 1 88 ? -0.390 -4.621 -10.781 1.00 96.31 88 LYS A C 1
ATOM 718 O O . LYS A 1 88 ? -0.002 -5.735 -10.432 1.00 96.31 88 LYS A O 1
ATOM 723 N N . HIS A 1 89 ? -0.122 -4.102 -11.976 1.00 96.19 89 HIS A N 1
ATOM 724 C CA . HIS A 1 89 ? 0.678 -4.800 -12.969 1.00 96.19 89 HIS A CA 1
ATOM 725 C C . HIS A 1 89 ? 2.096 -5.048 -12.449 1.00 96.19 89 HIS A C 1
ATOM 727 O O . HIS A 1 89 ? 2.534 -6.195 -12.433 1.00 96.19 89 HIS A O 1
ATOM 733 N N . VAL A 1 90 ? 2.766 -4.012 -11.939 1.00 96.00 90 VAL A N 1
ATOM 734 C CA . VAL A 1 90 ? 4.123 -4.115 -11.383 1.00 96.00 90 VAL A CA 1
ATOM 735 C C . VAL A 1 90 ? 4.173 -5.078 -10.197 1.00 96.00 90 VAL A C 1
ATOM 737 O O . VAL A 1 90 ? 5.062 -5.927 -10.145 1.00 96.00 90 VAL A O 1
ATOM 740 N N . ALA A 1 91 ? 3.204 -5.024 -9.280 1.00 97.12 91 ALA A N 1
ATOM 741 C CA . ALA A 1 91 ? 3.131 -5.972 -8.169 1.00 97.12 91 ALA A CA 1
ATOM 742 C C . ALA A 1 91 ? 3.102 -7.427 -8.660 1.00 97.12 91 ALA A C 1
ATOM 744 O O . ALA A 1 91 ? 3.832 -8.274 -8.140 1.00 97.12 91 ALA A O 1
ATOM 745 N N . LYS A 1 92 ? 2.331 -7.702 -9.716 1.00 97.75 92 LYS A N 1
ATOM 746 C CA . LYS A 1 92 ? 2.197 -9.044 -10.285 1.00 97.75 92 LYS A CA 1
ATOM 747 C C . LYS A 1 92 ? 3.425 -9.492 -11.076 1.00 97.75 92 LYS A C 1
ATOM 749 O O . LYS A 1 92 ? 3.819 -10.652 -10.970 1.00 97.75 92 LYS A O 1
ATOM 754 N N . THR A 1 93 ? 4.005 -8.621 -11.896 1.00 96.94 93 THR A N 1
ATOM 755 C CA . THR A 1 93 ? 5.067 -9.009 -12.838 1.00 96.94 93 THR A CA 1
ATOM 756 C C . THR A 1 93 ? 6.468 -8.902 -12.259 1.00 96.94 93 THR A C 1
ATOM 758 O O . THR A 1 93 ? 7.341 -9.641 -12.701 1.00 96.94 93 THR A O 1
ATOM 761 N N . VAL A 1 94 ? 6.681 -8.005 -11.294 1.00 96.69 94 VAL A N 1
ATOM 762 C CA . VAL A 1 94 ? 8.002 -7.721 -10.712 1.00 96.69 94 VAL A CA 1
ATOM 763 C C . VAL A 1 94 ? 8.134 -8.339 -9.329 1.00 96.69 94 VAL A C 1
ATOM 765 O O . VAL A 1 94 ? 9.099 -9.041 -9.065 1.00 96.69 94 VAL A O 1
ATOM 768 N N . ALA A 1 95 ? 7.143 -8.137 -8.458 1.00 96.50 95 ALA A N 1
ATOM 769 C CA . ALA A 1 95 ? 7.173 -8.690 -7.102 1.00 96.50 95 ALA A CA 1
ATOM 770 C C . ALA A 1 95 ? 6.503 -10.072 -6.989 1.00 96.50 95 ALA A C 1
ATOM 772 O O . ALA A 1 95 ? 6.495 -10.657 -5.909 1.00 96.50 95 ALA A O 1
ATOM 773 N N . HIS A 1 96 ? 5.912 -10.588 -8.074 1.00 96.88 96 HIS A N 1
ATOM 774 C CA . HIS A 1 96 ? 5.157 -11.847 -8.098 1.00 96.88 96 HIS A CA 1
ATOM 775 C C . HIS A 1 96 ? 4.028 -11.924 -7.052 1.00 96.88 96 HIS A C 1
ATOM 777 O O . HIS A 1 96 ? 3.695 -12.999 -6.550 1.00 96.88 96 HIS A O 1
ATOM 783 N N . VAL A 1 97 ? 3.401 -10.782 -6.748 1.00 97.25 97 VAL A N 1
ATOM 784 C CA . VAL A 1 97 ? 2.282 -10.667 -5.806 1.00 97.25 97 VAL A CA 1
ATOM 785 C C . VAL A 1 97 ? 1.003 -10.278 -6.531 1.00 97.25 97 VAL A C 1
ATOM 787 O O . VAL A 1 97 ? 0.951 -9.264 -7.221 1.00 97.25 97 VAL A O 1
ATOM 790 N N . ASP A 1 98 ? -0.065 -11.037 -6.300 1.00 97.25 98 ASP A N 1
ATOM 791 C CA . ASP A 1 98 ? -1.411 -10.640 -6.712 1.00 97.25 98 ASP A CA 1
ATOM 792 C C . ASP A 1 98 ? -2.091 -9.834 -5.596 1.00 97.25 98 ASP A C 1
ATOM 794 O O . ASP A 1 98 ? -2.611 -10.402 -4.633 1.00 97.25 98 ASP A O 1
ATOM 798 N N . LEU A 1 99 ? -2.015 -8.505 -5.687 1.00 97.06 99 LEU A N 1
ATOM 799 C CA . LEU A 1 99 ? -2.657 -7.599 -4.735 1.00 97.06 99 LEU A CA 1
ATOM 800 C C . LEU A 1 99 ? -4.137 -7.411 -5.084 1.00 97.06 99 LEU A C 1
ATOM 802 O O . LEU A 1 99 ? -4.491 -7.169 -6.241 1.00 97.06 99 LEU A O 1
ATOM 806 N N . SER A 1 100 ? -4.996 -7.467 -4.064 1.00 97.56 100 SER A N 1
ATOM 807 C CA . SER A 1 100 ? -6.417 -7.177 -4.231 1.00 97.56 100 SER A CA 1
ATOM 808 C C . SER A 1 100 ? -6.635 -5.710 -4.617 1.00 97.56 100 SER A C 1
ATOM 810 O O . SER A 1 100 ? -5.883 -4.820 -4.208 1.00 9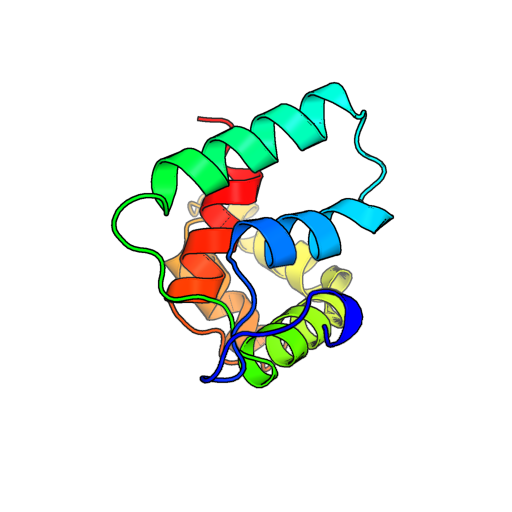7.56 100 SER A O 1
ATOM 812 N N . ASP A 1 101 ? -7.693 -5.441 -5.389 1.00 97.31 101 ASP A N 1
ATOM 813 C CA . ASP A 1 101 ? -8.037 -4.070 -5.798 1.00 97.31 101 ASP A CA 1
ATOM 814 C C . ASP A 1 101 ? -8.267 -3.159 -4.587 1.00 97.31 101 ASP A C 1
ATOM 816 O O . ASP A 1 101 ? -7.919 -1.983 -4.616 1.00 97.31 101 ASP A O 1
ATOM 820 N N . HIS A 1 102 ? -8.791 -3.718 -3.490 1.00 97.75 102 HIS A N 1
ATOM 821 C CA . HIS A 1 102 ? -8.989 -2.981 -2.245 1.00 97.75 102 HIS A CA 1
ATOM 822 C C . HIS A 1 102 ? -7.664 -2.551 -1.608 1.00 97.75 102 HIS A C 1
ATOM 824 O O . HIS A 1 102 ? -7.513 -1.387 -1.249 1.00 97.75 102 HIS A O 1
ATOM 830 N N .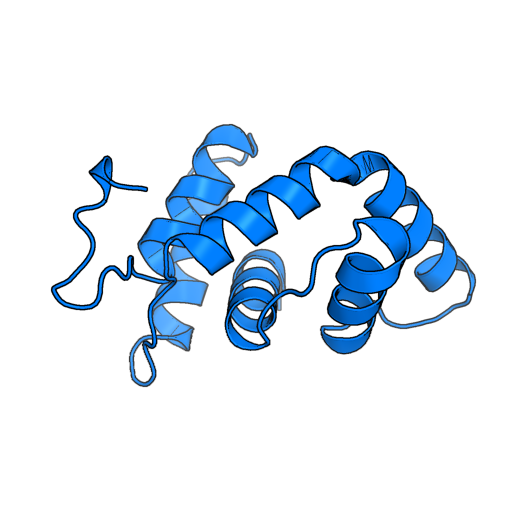 VAL A 1 103 ? -6.669 -3.444 -1.519 1.00 97.88 103 VAL A N 1
ATOM 831 C CA . VAL A 1 103 ? -5.335 -3.086 -1.000 1.00 97.88 103 VAL A CA 1
ATOM 832 C C . VAL A 1 103 ? -4.695 -1.998 -1.856 1.00 97.88 103 VAL A C 1
ATOM 834 O O . VAL A 1 103 ? -4.154 -1.035 -1.314 1.00 97.88 103 VAL A O 1
ATOM 837 N N . ILE A 1 104 ? -4.782 -2.119 -3.183 1.00 96.88 104 ILE A N 1
ATOM 838 C CA . ILE A 1 104 ? -4.249 -1.114 -4.111 1.00 96.88 104 ILE A CA 1
ATOM 839 C C . ILE A 1 104 ? -4.935 0.234 -3.898 1.00 96.88 104 ILE A C 1
ATOM 841 O O . ILE A 1 104 ? -4.240 1.242 -3.777 1.00 96.88 104 ILE A O 1
ATOM 845 N N . GLN A 1 105 ? -6.265 0.254 -3.786 1.00 96.56 105 GLN A N 1
ATOM 846 C CA . GLN A 1 105 ? -7.022 1.472 -3.515 1.00 96.56 105 GLN A CA 1
ATOM 847 C C . GLN A 1 105 ? -6.564 2.120 -2.205 1.00 96.56 105 GLN A C 1
ATOM 849 O O . GLN A 1 105 ? -6.245 3.305 -2.196 1.00 96.56 105 GLN A O 1
ATOM 854 N N . VAL A 1 106 ? -6.460 1.348 -1.117 1.00 97.00 106 VAL A N 1
ATOM 855 C CA . VAL A 1 106 ? -6.013 1.859 0.189 1.00 97.00 106 VAL A CA 1
ATOM 856 C C . VAL A 1 106 ? -4.609 2.450 0.096 1.00 97.00 106 VAL A C 1
ATOM 858 O O . VAL A 1 106 ? -4.385 3.565 0.561 1.00 97.00 106 VAL A O 1
ATOM 861 N N . VAL A 1 107 ? -3.665 1.750 -0.536 1.00 95.00 107 VAL A N 1
ATOM 862 C CA . VAL A 1 107 ? -2.280 2.219 -0.707 1.00 95.00 107 VAL A CA 1
ATOM 863 C C . VAL A 1 107 ? -2.233 3.495 -1.536 1.00 95.00 107 VAL A C 1
ATOM 865 O O . VAL A 1 107 ? -1.559 4.450 -1.149 1.00 95.00 107 VAL A O 1
ATOM 868 N N . TYR A 1 108 ? -2.994 3.553 -2.626 1.00 93.38 108 TYR A N 1
ATOM 869 C CA . TYR A 1 108 ? -3.096 4.757 -3.438 1.00 93.38 108 TYR A CA 1
ATOM 870 C C . TYR A 1 108 ? -3.636 5.922 -2.597 1.00 93.38 108 TYR A C 1
ATOM 872 O O . TYR A 1 108 ? -2.985 6.958 -2.499 1.00 93.38 108 TYR A O 1
ATOM 880 N N . THR A 1 109 ? -4.730 5.722 -1.854 1.00 95.19 109 THR A N 1
ATOM 881 C CA . THR A 1 109 ? -5.286 6.721 -0.925 1.00 95.19 109 THR A CA 1
ATOM 882 C C . THR A 1 109 ? -4.295 7.146 0.164 1.00 95.19 109 THR A C 1
ATOM 884 O O . THR A 1 109 ? -4.302 8.304 0.583 1.00 95.19 109 THR A O 1
ATOM 887 N N . ILE A 1 110 ? -3.417 6.264 0.649 1.00 95.06 110 ILE A N 1
ATOM 888 C CA . ILE A 1 110 ? -2.388 6.633 1.635 1.00 95.06 110 ILE A CA 1
ATOM 889 C C . ILE A 1 110 ? -1.423 7.656 1.039 1.00 95.06 110 ILE A C 1
ATOM 891 O O . ILE A 1 110 ? -1.119 8.647 1.708 1.00 95.06 110 ILE A O 1
ATOM 895 N N . PHE A 1 111 ? -0.986 7.465 -0.208 1.00 90.50 111 PHE A N 1
ATOM 896 C CA . PHE A 1 111 ? 0.111 8.227 -0.811 1.00 90.50 111 PHE A CA 1
ATOM 897 C C . PHE A 1 111 ? -0.304 9.336 -1.781 1.00 90.50 111 PHE A C 1
ATOM 899 O O . PHE A 1 111 ? 0.516 10.206 -2.037 1.00 90.50 111 PHE A O 1
ATOM 906 N N . ASP A 1 112 ? -1.567 9.410 -2.203 1.00 84.00 112 ASP A N 1
ATOM 907 C CA . ASP A 1 112 ? -2.029 10.271 -3.308 1.00 84.00 112 ASP A CA 1
ATOM 908 C C . ASP A 1 112 ? -1.692 11.776 -3.228 1.00 84.00 112 ASP A C 1
ATOM 910 O O . ASP A 1 112 ? -1.813 12.417 -4.220 1.00 84.00 112 ASP A O 1
ATOM 914 N N . GLU A 1 113 ? -1.216 12.427 -2.166 1.00 69.00 113 GLU A N 1
ATOM 915 C CA . GLU A 1 113 ? -1.045 13.915 -2.045 1.00 69.00 113 GLU A CA 1
ATOM 916 C C . GLU A 1 113 ? -2.134 14.924 -2.558 1.00 69.00 113 GLU A C 1
ATOM 918 O O . GLU A 1 113 ? -2.187 16.018 -1.986 1.00 69.00 113 GLU A O 1
ATOM 923 N N . ASN A 1 114 ? -3.024 14.578 -3.497 1.00 55.69 114 ASN A N 1
ATOM 924 C CA . ASN A 1 114 ? -4.218 15.292 -3.945 1.00 55.69 114 ASN A CA 1
ATOM 925 C C . ASN A 1 114 ? -5.311 15.316 -2.864 1.00 55.69 114 ASN A C 1
ATOM 927 O O . ASN A 1 114 ? -5.346 14.404 -1.988 1.00 55.69 114 ASN A O 1
#

Radius of gyration: 14.27 Å; chains: 1; bounding box: 33×28×39 Å

Organism: NCBI:txid1563983

Foldseek 3Di:
DVVQPADPVQFHWLLVLLCVVVVPVPDDPVLSVVLSVQLCVVCVVPIPGDHPVLSVLVVLLVVQVVQLVVQVVVCVVVVHDPDLVVSQVSSCPRSVGRHDSVSSVSVCSSPVPD

Sequence (114 aa):
FERRNPDANGNITEVDFTELLLAYAGYPEKKKEKMLKRVKKEFKDNAKGINKEDYLKFFHFLNNINDVDTALTFYHIAGASIDQATLKHVAKTVAHVDLSDHVIQVVYTIFDEN

pLDDT: mean 94.47, std 5.19, range [55.69, 98.31]

Secondary structure (DSSP, 8-state):
-GGG---TTSEEPHHHHHHHHHTSS---HHHHHHHHHHHHHHTSSS---EEHHHHHHHHHHHHTHHHHHHHHHHHHHTT----HHHHHHHHHHTS-----HHHHHHHHHHH---

InterPro domains:
  IPR011992 EF-hand domain pair [SSF47473] (1-114)
  IPR039800 Calcium uptake protein 1/2/3 [PTHR12294] (1-114)